Protein AF-A0A9X1ZTP7-F1 (afdb_monomer_lite)

pLDDT: mean 83.89, std 11.5, range [43.41, 94.81]

Sequence (166 aa):
MIQLLWSILNITILLFFLYLFVGFLFQGKKIFEGKFKSLSIAILVLGVFHIVSANDTEKLDHSININNDYNPENNTLIKTIILEDNLTMKFNLSILYSNSNGTLIPIKATSYLSGLLCGYDWKIKSVNTSNKDGKQKKKFTAIGTLEWKLFGIKIYSQRKSFKGRI

Organism: NCBI:txid2911062

Structure (mmCIF, N/CA/C/O backbone):
data_AF-A0A9X1ZTP7-F1
#
_entry.id   AF-A0A9X1ZTP7-F1
#
loop_
_atom_site.group_PDB
_atom_site.id
_atom_site.type_symbol
_atom_site.label_atom_id
_atom_site.label_alt_id
_atom_site.label_comp_id
_atom_site.label_asym_id
_atom_site.label_entity_id
_atom_site.label_seq_id
_atom_site.pdbx_PDB_ins_code
_atom_site.Cartn_x
_atom_site.Cartn_y
_atom_site.Cartn_z
_atom_site.occupancy
_atom_site.B_iso_or_equiv
_atom_site.auth_seq_id
_atom_site.auth_comp_id
_atom_site.auth_asym_id
_atom_site.auth_atom_id
_atom_site.pdbx_PDB_model_num
ATOM 1 N N . MET A 1 1 ? -6.938 14.064 -7.204 1.00 79.75 1 MET A N 1
ATOM 2 C CA . MET A 1 1 ? -7.615 14.751 -6.072 1.00 79.75 1 MET A CA 1
ATOM 3 C C . MET A 1 1 ? -8.389 13.780 -5.194 1.00 79.75 1 MET A C 1
ATOM 5 O O . MET A 1 1 ? -8.212 13.834 -3.985 1.00 79.75 1 MET A O 1
ATOM 9 N N . ILE A 1 2 ? -9.166 12.850 -5.769 1.00 88.69 2 ILE A N 1
ATOM 10 C CA . ILE A 1 2 ? -9.814 11.768 -5.005 1.00 88.69 2 ILE A CA 1
ATOM 11 C C . ILE A 1 2 ? -8.821 10.985 -4.134 1.00 88.69 2 ILE A C 1
ATOM 13 O O . ILE A 1 2 ? -9.157 10.581 -3.025 1.00 88.69 2 ILE A O 1
ATOM 17 N N . GLN A 1 3 ? -7.571 10.849 -4.596 1.00 88.00 3 GLN A N 1
ATOM 18 C CA . GLN A 1 3 ? -6.576 10.098 -3.853 1.00 88.00 3 GLN A CA 1
ATOM 19 C C . GLN A 1 3 ? -6.219 10.740 -2.507 1.00 88.00 3 GLN A C 1
ATOM 21 O O . GLN A 1 3 ? -6.056 10.042 -1.509 1.00 88.00 3 GLN A O 1
ATOM 26 N N . LEU A 1 4 ? -6.136 12.075 -2.493 1.00 90.19 4 LEU A N 1
ATOM 27 C CA . LEU A 1 4 ? -5.849 12.867 -1.301 1.00 90.19 4 LEU A CA 1
ATOM 28 C C . LEU A 1 4 ? -6.981 12.736 -0.279 1.00 90.19 4 LEU A C 1
ATOM 30 O O . LEU A 1 4 ? -6.718 12.474 0.889 1.00 90.19 4 LEU A O 1
ATOM 34 N N . LEU A 1 5 ? -8.233 12.868 -0.732 1.00 92.06 5 LEU A N 1
ATOM 35 C CA . LEU A 1 5 ? -9.417 12.736 0.123 1.00 92.06 5 LEU A CA 1
ATOM 36 C C . LEU A 1 5 ? -9.465 11.368 0.809 1.00 92.06 5 LEU A C 1
ATOM 38 O O . LEU A 1 5 ? -9.724 11.281 2.006 1.00 92.06 5 LEU A O 1
ATOM 42 N N . TRP A 1 6 ? -9.154 10.304 0.071 1.00 92.75 6 TRP A N 1
ATOM 43 C CA . TRP A 1 6 ? -9.115 8.951 0.618 1.00 92.75 6 TRP A CA 1
ATOM 44 C C . TRP A 1 6 ? -7.992 8.747 1.643 1.00 92.75 6 TRP A C 1
ATOM 46 O O . TRP A 1 6 ? -8.195 8.080 2.658 1.00 92.75 6 TRP A O 1
ATOM 56 N N . SER A 1 7 ? -6.818 9.347 1.424 1.00 92.00 7 SER A N 1
ATOM 57 C CA . SER A 1 7 ? -5.740 9.326 2.419 1.00 92.00 7 SER A CA 1
ATOM 58 C C . SER A 1 7 ? -6.104 10.110 3.676 1.00 92.00 7 SER A C 1
ATOM 60 O O . SER A 1 7 ? -5.862 9.618 4.773 1.00 92.00 7 SER A O 1
ATOM 62 N N . ILE A 1 8 ? -6.733 11.282 3.538 1.00 93.06 8 ILE A N 1
ATOM 63 C CA . ILE A 1 8 ? -7.229 12.063 4.681 1.00 93.06 8 ILE A CA 1
ATOM 64 C C . ILE A 1 8 ? -8.239 11.236 5.479 1.00 93.06 8 ILE A C 1
ATOM 66 O O . ILE A 1 8 ? -8.095 11.122 6.691 1.00 93.06 8 ILE A O 1
ATOM 70 N N . LEU A 1 9 ? -9.194 10.586 4.806 1.00 94.06 9 LEU A N 1
ATOM 71 C CA . LEU A 1 9 ? -10.170 9.709 5.454 1.00 94.06 9 LEU A CA 1
ATOM 72 C C . LEU A 1 9 ? -9.491 8.586 6.256 1.00 94.06 9 LEU A C 1
ATOM 74 O O . LEU A 1 9 ? -9.846 8.356 7.411 1.00 94.06 9 LEU A O 1
ATOM 78 N N . ASN A 1 10 ? -8.490 7.917 5.676 1.00 93.50 10 ASN A N 1
ATOM 79 C CA . ASN A 1 10 ? -7.732 6.878 6.377 1.00 93.50 10 ASN A CA 1
ATOM 80 C C . ASN A 1 10 ? -6.997 7.426 7.610 1.00 93.50 10 ASN A C 1
ATOM 82 O O . ASN A 1 10 ? -7.030 6.797 8.667 1.00 93.50 10 ASN A O 1
ATOM 86 N N . ILE A 1 11 ? -6.372 8.601 7.496 1.00 93.56 11 ILE A N 1
ATOM 87 C CA . ILE A 1 11 ? -5.676 9.255 8.612 1.00 93.56 11 ILE A CA 1
ATOM 88 C C . ILE A 1 11 ? -6.666 9.629 9.718 1.00 93.56 11 ILE A C 1
ATOM 90 O O . ILE A 1 11 ? -6.394 9.368 10.886 1.00 93.56 11 ILE A O 1
ATOM 94 N N . THR A 1 12 ? -7.828 10.191 9.379 1.00 94.69 12 THR A N 1
ATOM 95 C CA . THR A 1 12 ? -8.861 10.543 10.362 1.00 94.69 12 THR A CA 1
ATOM 96 C C . THR A 1 12 ? -9.344 9.315 11.129 1.00 94.69 12 THR A C 1
ATOM 98 O O . THR A 1 12 ? -9.437 9.366 12.354 1.00 94.69 12 THR A O 1
ATOM 101 N N . ILE A 1 13 ? -9.595 8.198 10.438 1.00 92.69 13 ILE A N 1
ATOM 102 C CA . ILE A 1 13 ? -9.998 6.941 11.085 1.00 92.69 13 ILE A CA 1
ATOM 103 C C . ILE A 1 13 ? -8.878 6.413 11.986 1.00 92.69 13 ILE A C 1
ATOM 105 O O . ILE A 1 13 ? -9.156 5.996 13.108 1.00 92.69 13 ILE A O 1
ATOM 109 N N . LEU A 1 14 ? -7.619 6.480 11.543 1.00 92.81 14 LEU A N 1
ATOM 110 C CA . LEU A 1 14 ? -6.467 6.066 12.346 1.00 92.81 14 LEU A CA 1
ATOM 111 C C . LEU A 1 14 ? -6.318 6.908 13.618 1.00 92.81 14 LEU A C 1
ATOM 113 O O . LEU A 1 14 ? -6.150 6.351 14.700 1.00 92.81 14 LEU A O 1
ATOM 117 N N . LEU A 1 15 ? -6.417 8.233 13.513 1.00 94.75 15 LEU A N 1
ATOM 118 C CA . LEU A 1 15 ? -6.358 9.130 14.670 1.00 94.75 15 LEU A CA 1
ATOM 119 C C . LEU A 1 15 ? -7.524 8.883 15.632 1.00 94.75 15 LEU A C 1
ATOM 121 O O . LEU A 1 15 ? -7.324 8.854 16.845 1.00 94.75 15 LEU A O 1
ATOM 125 N N . PHE A 1 16 ? -8.727 8.653 15.101 1.00 93.94 16 PHE A N 1
ATOM 126 C CA . PHE A 1 16 ? -9.889 8.317 15.916 1.00 93.94 16 PHE A CA 1
ATOM 127 C C . PHE A 1 16 ? -9.719 6.968 16.625 1.00 93.94 16 PHE A C 1
ATOM 129 O O . PHE A 1 16 ? -10.004 6.861 17.816 1.00 93.94 16 PHE A O 1
ATOM 136 N N . PHE A 1 17 ? -9.185 5.957 15.936 1.00 94.00 17 PHE A N 1
ATOM 137 C CA . PHE A 1 17 ? -8.829 4.679 16.547 1.00 94.00 17 PHE A CA 1
ATOM 138 C C . PHE A 1 17 ? -7.807 4.855 17.676 1.00 94.00 17 PHE A C 1
ATOM 140 O O . PHE A 1 17 ? -8.022 4.324 18.762 1.00 94.00 17 PHE A O 1
ATOM 147 N N . LEU A 1 18 ? -6.736 5.628 17.463 1.00 94.38 18 LEU A N 1
ATOM 148 C CA . LEU A 1 18 ? -5.726 5.891 18.494 1.00 94.38 18 LEU A CA 1
ATOM 149 C C . LEU A 1 18 ? -6.325 6.609 19.707 1.00 94.38 18 LEU A C 1
ATOM 151 O O . LEU A 1 18 ? -6.050 6.223 20.842 1.00 94.38 18 LEU A O 1
ATOM 155 N N . TYR A 1 19 ? -7.187 7.603 19.479 1.00 94.31 19 TYR A N 1
ATOM 156 C CA . TYR A 1 19 ? -7.926 8.282 20.542 1.00 94.31 19 TYR A CA 1
ATOM 157 C C . TYR A 1 19 ? -8.776 7.302 21.360 1.00 94.31 19 TYR A C 1
ATOM 159 O O . TYR A 1 19 ? -8.712 7.311 22.589 1.00 94.31 19 TYR A O 1
ATOM 167 N N . LEU A 1 20 ? -9.533 6.424 20.694 1.00 93.94 20 LEU A N 1
ATOM 168 C CA . LEU A 1 20 ? -10.349 5.413 21.368 1.00 93.94 20 LEU A CA 1
ATOM 169 C C . LEU A 1 20 ? -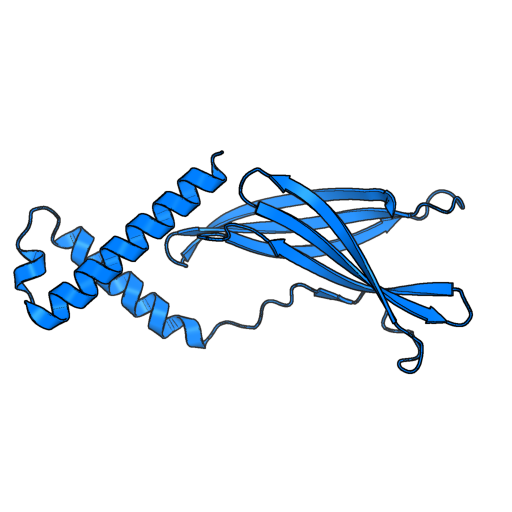9.499 4.388 22.114 1.00 93.94 20 LEU A C 1
ATOM 171 O O . LEU A 1 20 ? -9.851 4.011 23.226 1.00 93.94 20 LEU A O 1
ATOM 175 N N . PHE A 1 21 ? -8.392 3.947 21.522 1.00 94.06 21 PHE A N 1
ATOM 176 C CA . PHE A 1 21 ? -7.494 2.971 22.125 1.00 94.06 21 PHE A CA 1
ATOM 177 C C . PHE A 1 21 ? -6.861 3.525 23.404 1.00 94.06 21 PHE A C 1
ATOM 179 O O . PHE A 1 21 ? -6.970 2.915 24.465 1.00 94.06 21 PHE A O 1
ATOM 186 N N . VAL A 1 22 ? -6.287 4.729 23.338 1.00 94.19 22 VAL A N 1
ATOM 187 C CA . VAL A 1 22 ? -5.710 5.415 24.502 1.00 94.19 22 VAL A CA 1
ATOM 188 C C . VAL A 1 22 ? -6.790 5.732 25.541 1.00 94.19 22 VAL A C 1
ATOM 190 O O . VAL A 1 22 ? -6.617 5.446 26.725 1.00 94.19 22 VAL A O 1
ATOM 193 N N . GLY A 1 23 ? -7.933 6.271 25.113 1.00 93.25 23 GLY A N 1
ATOM 194 C CA . GLY A 1 23 ? -9.054 6.584 25.999 1.00 93.25 23 GLY A CA 1
ATOM 195 C C . GLY A 1 23 ? -9.603 5.351 26.717 1.00 93.25 23 GLY A C 1
ATOM 196 O O . GLY A 1 23 ? -9.902 5.420 27.907 1.00 93.25 23 GLY A O 1
ATOM 197 N N . PHE A 1 24 ? -9.663 4.206 26.037 1.00 92.81 24 PHE A N 1
ATOM 198 C CA . PHE A 1 24 ? -10.058 2.937 26.640 1.00 92.81 24 PHE A CA 1
ATOM 199 C C . PHE A 1 24 ? -9.070 2.472 27.718 1.00 92.81 24 PHE A C 1
ATOM 201 O O . PHE A 1 24 ? -9.508 1.989 28.759 1.00 92.81 24 PHE A O 1
ATOM 208 N N . LEU A 1 25 ? -7.761 2.669 27.523 1.00 92.00 25 LEU A N 1
ATOM 209 C CA . LEU A 1 25 ? -6.747 2.306 28.521 1.00 92.00 25 LEU A CA 1
ATOM 210 C C . LEU A 1 25 ? -6.827 3.165 29.795 1.00 92.00 25 LEU A C 1
ATOM 212 O O . LEU A 1 25 ? -6.672 2.633 30.890 1.00 92.00 25 LEU A O 1
ATOM 216 N N . PHE A 1 26 ? -7.094 4.471 29.675 1.00 94.00 26 PHE A N 1
ATOM 217 C CA . PHE A 1 26 ? -7.118 5.383 30.832 1.00 94.00 26 PHE A CA 1
ATOM 218 C C . PHE A 1 26 ? -8.492 5.522 31.499 1.00 94.00 26 PHE A C 1
ATOM 220 O O . PHE A 1 26 ? -8.583 5.639 32.718 1.00 94.00 26 PHE A O 1
ATOM 227 N N . GLN A 1 27 ? -9.568 5.548 30.713 1.00 90.81 27 GLN A N 1
ATOM 228 C CA . GLN A 1 27 ? -10.929 5.837 31.190 1.00 90.81 27 GLN A CA 1
ATOM 229 C C . GLN A 1 27 ? -11.832 4.593 31.174 1.00 90.81 27 GLN A C 1
ATOM 231 O O . GLN A 1 27 ? -12.977 4.641 31.640 1.00 90.81 27 GLN A O 1
ATOM 236 N N . GLY A 1 28 ? -11.342 3.468 30.645 1.00 89.69 28 GLY A N 1
ATOM 237 C CA . GLY A 1 28 ? -12.100 2.230 30.535 1.00 89.69 28 GLY A CA 1
ATOM 238 C C . GLY A 1 28 ? -13.320 2.389 29.632 1.00 89.69 28 GLY A C 1
ATOM 239 O O . GLY A 1 28 ? -13.270 2.995 28.565 1.00 89.69 28 GLY A O 1
ATOM 240 N N . LYS A 1 29 ? -14.462 1.853 30.076 1.00 86.88 29 LYS A N 1
ATOM 241 C CA . LYS A 1 29 ? -15.714 1.877 29.301 1.00 86.88 29 LYS A CA 1
ATOM 242 C C . LYS A 1 29 ? -16.343 3.272 29.172 1.00 86.88 29 LYS A C 1
ATOM 244 O O . LYS A 1 29 ? -17.169 3.454 28.279 1.00 86.88 29 LYS A O 1
ATOM 249 N N . LYS A 1 30 ? -15.942 4.244 30.004 1.00 88.12 30 LYS A N 1
ATOM 250 C CA . LYS A 1 30 ? -16.526 5.598 30.026 1.00 88.12 30 LYS A CA 1
ATOM 251 C C . LYS A 1 30 ? -16.340 6.349 28.705 1.00 88.12 30 LYS A C 1
ATOM 253 O O . LYS A 1 30 ? -17.218 7.100 28.298 1.00 88.12 30 LYS A O 1
ATOM 258 N N . ILE A 1 31 ? -15.258 6.067 27.971 1.00 89.81 31 ILE A N 1
ATOM 259 C CA . ILE A 1 31 ? -14.987 6.662 26.649 1.00 89.81 31 ILE A CA 1
ATOM 260 C C . ILE A 1 31 ? -16.092 6.366 25.615 1.00 89.81 31 ILE A C 1
ATOM 262 O O . ILE A 1 31 ? -16.230 7.070 24.616 1.00 89.81 31 ILE A O 1
ATOM 266 N N . PHE A 1 32 ? -16.906 5.332 25.854 1.00 88.56 32 PHE A N 1
ATOM 267 C CA . PHE A 1 32 ? -17.977 4.898 24.961 1.00 88.56 32 PHE A CA 1
ATOM 268 C C . PHE A 1 32 ? -19.372 5.385 25.368 1.00 88.56 32 PHE A C 1
ATOM 270 O O . PHE A 1 32 ? -20.349 4.982 24.740 1.00 88.56 32 PHE A O 1
ATOM 277 N N . GLU A 1 33 ? -19.507 6.234 26.388 1.00 84.44 33 GLU A N 1
ATOM 278 C CA . GLU A 1 33 ? -20.812 6.696 26.900 1.00 84.44 33 GLU A CA 1
ATOM 279 C C . GLU A 1 33 ? -21.501 7.755 26.005 1.00 84.44 33 GLU A C 1
ATOM 281 O O . GLU A 1 33 ? -22.497 8.360 26.390 1.00 84.44 33 GLU A O 1
ATOM 286 N N . GLY A 1 34 ? -21.021 7.957 24.771 1.00 81.50 34 GLY A N 1
ATOM 287 C CA . GLY A 1 34 ? -21.579 8.903 23.800 1.00 81.50 34 GLY A CA 1
ATOM 288 C C . GLY A 1 34 ? -22.563 8.305 22.782 1.00 81.50 34 GLY A C 1
ATOM 289 O O . GLY A 1 34 ? -22.699 7.091 22.627 1.00 81.50 34 GLY A O 1
ATOM 290 N N . LYS A 1 35 ? -23.196 9.189 21.991 1.00 82.38 35 LYS A N 1
ATOM 291 C CA . LYS A 1 35 ? -24.177 8.842 20.936 1.00 82.38 35 LYS A CA 1
ATOM 292 C C . LYS A 1 35 ? -23.659 7.835 19.895 1.00 82.38 35 LYS A C 1
ATOM 294 O O . LYS A 1 35 ? -24.449 7.106 19.309 1.00 82.38 35 LYS A O 1
ATOM 299 N N . PHE A 1 36 ? -22.344 7.766 19.684 1.00 85.50 36 PHE A N 1
ATOM 300 C CA . PHE A 1 36 ? -21.704 6.896 18.689 1.00 85.50 36 PHE A CA 1
ATOM 301 C C . PHE A 1 36 ? -21.080 5.621 19.278 1.00 85.50 36 PHE A C 1
ATOM 303 O O . PHE A 1 36 ? -20.220 5.014 18.643 1.00 85.50 36 PHE A O 1
ATOM 310 N N . LYS A 1 37 ? -21.530 5.180 20.463 1.00 89.75 37 LYS A N 1
ATOM 311 C CA . LYS A 1 37 ? -21.018 3.995 21.177 1.00 89.75 37 LYS A CA 1
ATOM 312 C C . LYS A 1 37 ? -20.732 2.793 20.272 1.00 89.75 37 LYS A C 1
ATOM 314 O O . LYS A 1 37 ? -19.627 2.259 20.295 1.00 89.75 37 LYS A O 1
ATOM 319 N N . SER A 1 38 ? -21.711 2.379 19.465 1.00 89.00 38 SER A N 1
ATOM 320 C CA . SER A 1 38 ? -21.580 1.193 18.608 1.00 89.00 38 SER A CA 1
ATOM 321 C C . SER A 1 38 ? -20.496 1.354 17.542 1.00 89.00 38 SER A C 1
ATOM 323 O O . SER A 1 38 ? -19.729 0.425 17.305 1.00 89.00 38 SER A O 1
ATOM 325 N N . LEU A 1 39 ? -20.415 2.531 16.913 1.00 89.56 39 LEU A N 1
ATOM 326 C CA . LEU A 1 39 ? -19.421 2.817 15.879 1.00 89.56 39 LEU A CA 1
ATOM 327 C C . LEU A 1 39 ? -18.010 2.851 16.477 1.00 89.56 39 LEU A C 1
ATOM 329 O O . LEU A 1 39 ? -17.090 2.265 15.915 1.00 89.56 39 LEU A O 1
ATOM 333 N N . SER A 1 40 ? -17.855 3.478 17.645 1.00 91.50 40 SER A N 1
ATOM 334 C CA . SER A 1 40 ? -16.579 3.534 18.360 1.00 91.50 40 SER A CA 1
ATOM 335 C C . SER A 1 40 ? -16.078 2.142 18.747 1.00 91.50 40 SER A C 1
ATOM 337 O O . SER A 1 40 ? -14.907 1.830 18.544 1.00 91.50 40 SER A O 1
ATOM 339 N N . ILE A 1 41 ? -16.963 1.277 19.255 1.00 91.94 41 ILE A N 1
ATOM 340 C CA . ILE A 1 41 ? -16.608 -0.112 19.581 1.00 91.94 41 ILE A CA 1
ATOM 341 C C . ILE A 1 41 ? -16.201 -0.870 18.312 1.00 91.94 41 ILE A C 1
ATOM 343 O O . ILE A 1 41 ? -15.172 -1.540 18.317 1.00 91.94 41 ILE A O 1
ATOM 347 N N . ALA A 1 42 ? -16.957 -0.735 17.217 1.00 91.44 42 ALA A N 1
ATOM 348 C CA . ALA A 1 42 ? -16.631 -1.393 15.953 1.00 91.44 42 ALA A CA 1
ATOM 349 C C . ALA A 1 42 ? -15.253 -0.970 15.418 1.00 91.44 42 ALA A C 1
ATOM 351 O O . ALA A 1 42 ? -14.456 -1.827 15.047 1.00 91.44 42 ALA A O 1
ATOM 352 N N . ILE A 1 43 ? -14.940 0.330 15.435 1.00 91.88 43 ILE A N 1
ATOM 353 C CA . ILE A 1 43 ? -13.638 0.850 14.989 1.00 91.88 43 ILE A CA 1
ATOM 354 C C . ILE A 1 43 ? -12.502 0.327 15.873 1.00 91.88 43 ILE A C 1
ATOM 356 O O . ILE A 1 43 ? -11.468 -0.082 15.346 1.00 91.88 43 ILE A O 1
ATOM 360 N N . LEU A 1 44 ? -12.693 0.289 17.197 1.00 93.44 44 LEU A N 1
ATOM 361 C CA . LEU A 1 44 ? -11.689 -0.257 18.110 1.00 93.44 44 LEU A CA 1
ATOM 362 C C . LEU A 1 44 ? -11.434 -1.746 17.829 1.00 93.44 44 LEU A C 1
ATOM 364 O O . LEU A 1 44 ? -10.284 -2.151 17.683 1.00 93.44 44 LEU A O 1
ATOM 368 N N . VAL A 1 45 ? -12.495 -2.549 17.711 1.00 92.12 45 VAL A N 1
ATOM 369 C CA . VAL A 1 45 ? -12.387 -3.993 17.443 1.00 92.12 45 VAL A CA 1
ATOM 370 C C . VAL A 1 45 ? -11.714 -4.252 16.098 1.00 92.12 45 VAL A C 1
ATOM 372 O O . VAL A 1 45 ? -10.776 -5.044 16.037 1.00 92.12 45 VAL A O 1
ATOM 375 N N . LEU A 1 46 ? -12.136 -3.560 15.035 1.00 90.88 46 LEU A N 1
ATOM 376 C CA . LEU A 1 46 ? -11.528 -3.688 13.709 1.00 90.88 46 LEU A CA 1
ATOM 377 C C . LEU A 1 46 ? -10.052 -3.285 13.716 1.00 90.88 46 LEU A C 1
ATOM 379 O O . LEU A 1 46 ? -9.242 -3.950 13.076 1.00 90.88 46 LEU A O 1
ATOM 383 N N . GLY A 1 47 ? -9.685 -2.237 14.457 1.00 89.75 47 GLY A N 1
ATOM 384 C CA . GLY A 1 47 ? -8.294 -1.801 14.551 1.00 89.75 47 GLY A CA 1
ATOM 385 C C . GLY A 1 47 ? -7.407 -2.783 15.300 1.00 89.75 47 GLY A C 1
ATOM 386 O O . GLY A 1 47 ? -6.329 -3.116 14.813 1.00 89.75 47 GLY A O 1
ATOM 387 N N . VAL A 1 48 ? -7.875 -3.322 16.429 1.00 90.12 48 VAL A N 1
ATOM 388 C CA . VAL A 1 48 ? -7.144 -4.376 17.151 1.00 90.12 48 VAL A CA 1
ATOM 389 C C . VAL A 1 48 ? -7.021 -5.631 16.287 1.00 90.12 48 VAL A C 1
ATOM 391 O O . VAL A 1 48 ? -5.926 -6.173 16.154 1.00 90.12 48 VAL A O 1
ATOM 394 N N . PHE A 1 49 ? -8.111 -6.057 15.643 1.00 88.44 49 PHE A N 1
ATOM 395 C CA . PHE A 1 49 ? -8.098 -7.200 14.730 1.00 88.44 49 PHE A CA 1
ATOM 396 C C . PHE A 1 49 ? -7.094 -7.008 13.589 1.00 88.44 49 PHE A C 1
ATOM 398 O O . PHE A 1 49 ? -6.349 -7.932 13.262 1.00 88.44 49 PHE A O 1
ATOM 405 N N . HIS A 1 50 ? -7.032 -5.806 13.011 1.00 83.19 50 HIS A N 1
ATOM 406 C CA . HIS A 1 50 ? -6.089 -5.497 11.944 1.00 83.19 50 HIS A CA 1
ATOM 407 C C . HIS A 1 50 ? -4.628 -5.588 12.410 1.00 83.19 50 HIS A C 1
ATOM 409 O O . HIS A 1 50 ? -3.812 -6.176 11.704 1.00 83.19 50 HIS A O 1
ATOM 415 N N . ILE A 1 51 ? -4.311 -5.076 13.606 1.00 84.50 51 ILE A N 1
ATOM 416 C CA . ILE A 1 51 ? -2.963 -5.167 14.193 1.00 84.50 51 ILE A CA 1
ATOM 417 C C . ILE A 1 51 ? -2.562 -6.630 14.413 1.00 84.50 51 ILE A C 1
ATOM 419 O O . ILE A 1 51 ? -1.454 -7.018 14.056 1.00 84.50 51 ILE A O 1
ATOM 423 N N . VAL A 1 52 ? -3.466 -7.450 14.957 1.00 85.12 52 VAL A N 1
ATOM 424 C CA . VAL A 1 52 ? -3.200 -8.878 15.203 1.00 85.12 52 VAL A CA 1
ATOM 425 C C . VAL A 1 52 ? -3.026 -9.648 13.889 1.00 85.12 52 VAL A C 1
ATOM 427 O O . VAL A 1 52 ? -2.118 -10.465 13.771 1.00 85.12 52 VAL A O 1
ATOM 430 N N . SER A 1 53 ? -3.844 -9.347 12.877 1.00 80.50 53 SER A N 1
ATOM 431 C CA . SER A 1 53 ? -3.816 -10.033 11.574 1.00 80.50 53 SER A CA 1
ATOM 432 C C . SER A 1 53 ? -2.628 -9.636 10.686 1.00 80.50 53 SER A C 1
ATOM 434 O O . SER A 1 53 ? -2.385 -10.272 9.663 1.00 80.50 53 SER A O 1
ATOM 436 N N . ALA A 1 54 ? -1.888 -8.575 11.027 1.00 72.81 54 ALA A N 1
ATOM 437 C CA . ALA A 1 54 ? -0.764 -8.100 10.219 1.00 72.81 54 ALA A CA 1
ATOM 438 C C . ALA A 1 54 ? 0.405 -9.105 10.149 1.00 72.81 54 ALA A C 1
ATOM 440 O O . ALA A 1 54 ? 1.172 -9.073 9.183 1.00 72.81 54 ALA A O 1
ATOM 441 N N . ASN A 1 55 ? 0.513 -10.017 11.121 1.00 60.78 55 ASN A N 1
ATOM 442 C CA . ASN A 1 55 ? 1.583 -11.016 11.188 1.00 60.78 55 ASN A CA 1
ATOM 443 C C . ASN A 1 55 ? 1.548 -12.067 10.064 1.00 60.78 55 ASN A C 1
ATOM 445 O O . ASN A 1 55 ? 2.590 -12.647 9.772 1.00 60.78 55 ASN A O 1
ATOM 449 N N . ASP A 1 56 ? 0.407 -12.268 9.399 1.00 59.53 56 ASP A N 1
ATOM 450 C CA . ASP A 1 56 ? 0.233 -13.333 8.395 1.00 59.53 56 ASP A CA 1
ATOM 451 C C . ASP A 1 56 ? 0.382 -12.842 6.945 1.00 59.53 56 ASP A C 1
ATOM 453 O O . ASP A 1 56 ? 0.053 -13.549 5.991 1.00 59.53 56 ASP A O 1
ATOM 457 N N . THR A 1 57 ? 0.851 -11.609 6.734 1.00 57.72 57 THR A N 1
ATOM 458 C CA . THR A 1 57 ? 0.935 -11.058 5.376 1.00 57.72 57 THR A CA 1
ATOM 459 C C . THR A 1 57 ? 2.141 -11.597 4.606 1.00 57.72 57 THR A C 1
ATOM 461 O O . THR A 1 57 ? 3.292 -11.252 4.875 1.00 57.72 57 THR A O 1
ATOM 464 N N . GLU A 1 58 ? 1.865 -12.424 3.590 1.00 55.56 58 GLU A N 1
ATOM 465 C CA . GLU A 1 58 ? 2.830 -12.776 2.546 1.00 55.56 58 GLU A CA 1
ATOM 466 C C . GLU A 1 58 ? 3.478 -11.500 1.990 1.00 55.56 58 GLU A C 1
ATOM 468 O O . GLU A 1 58 ? 2.789 -10.533 1.640 1.00 55.56 58 GLU A O 1
ATOM 473 N N . LYS A 1 59 ? 4.814 -11.487 1.897 1.00 55.78 59 LYS A N 1
ATOM 474 C CA . LYS A 1 59 ? 5.545 -10.400 1.238 1.00 55.78 59 LYS A CA 1
ATOM 475 C C . LYS A 1 59 ? 5.045 -10.308 -0.198 1.00 55.78 59 LYS A C 1
ATOM 477 O O . LYS A 1 59 ? 5.366 -11.161 -1.019 1.00 55.78 59 LYS A O 1
ATOM 482 N N . LEU A 1 60 ? 4.266 -9.270 -0.494 1.00 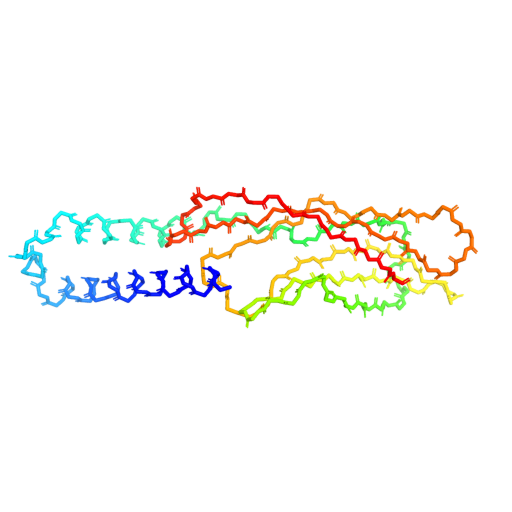56.31 60 LEU A N 1
ATOM 483 C CA . LEU A 1 60 ? 3.836 -8.978 -1.853 1.00 56.31 60 LEU A CA 1
ATOM 484 C C . LEU A 1 60 ? 5.084 -8.778 -2.710 1.00 56.31 60 LEU A C 1
ATOM 486 O O . LEU A 1 60 ? 5.822 -7.804 -2.536 1.00 56.31 60 LEU A O 1
ATOM 490 N N . ASP A 1 61 ? 5.341 -9.729 -3.605 1.00 59.47 61 ASP A N 1
ATOM 491 C CA . ASP A 1 61 ? 6.433 -9.606 -4.551 1.00 59.47 61 ASP A CA 1
ATOM 492 C C . ASP A 1 61 ? 6.045 -8.543 -5.584 1.00 59.47 61 ASP A C 1
ATOM 494 O O . ASP A 1 61 ? 5.282 -8.770 -6.522 1.00 59.47 61 ASP A O 1
ATOM 498 N N . HIS A 1 62 ? 6.542 -7.326 -5.374 1.00 72.31 62 HIS A N 1
ATOM 499 C CA . HIS A 1 62 ? 6.360 -6.194 -6.285 1.00 72.31 62 HIS A CA 1
ATOM 500 C C . HIS A 1 62 ? 7.208 -6.317 -7.553 1.00 72.31 62 HIS A C 1
ATOM 502 O O . HIS A 1 62 ? 7.352 -5.345 -8.309 1.00 72.31 62 HIS A O 1
ATOM 508 N N . SER A 1 63 ? 7.820 -7.481 -7.762 1.00 77.75 63 SER A N 1
ATOM 509 C CA . SER A 1 63 ? 8.771 -7.709 -8.819 1.00 77.75 63 SER A CA 1
ATOM 510 C C . SER A 1 63 ? 8.411 -8.899 -9.692 1.00 77.75 63 SER A C 1
ATOM 512 O O . SER A 1 63 ? 7.782 -9.863 -9.274 1.00 77.75 63 SER A O 1
ATOM 514 N N . ILE A 1 64 ? 8.792 -8.785 -10.957 1.00 78.81 64 ILE A N 1
ATOM 515 C CA . ILE A 1 64 ? 8.590 -9.800 -11.978 1.00 78.81 64 ILE A CA 1
ATOM 516 C C . ILE A 1 64 ? 9.952 -10.065 -12.602 1.00 78.81 64 ILE A C 1
ATOM 518 O O . ILE A 1 64 ? 10.608 -9.140 -13.097 1.00 78.81 64 ILE A O 1
ATOM 522 N N . ASN A 1 65 ? 10.371 -11.326 -12.581 1.00 78.69 65 ASN A N 1
ATOM 523 C CA . ASN A 1 65 ? 11.562 -11.758 -13.298 1.00 78.69 65 ASN A CA 1
ATOM 524 C C . ASN A 1 65 ? 11.244 -11.773 -14.796 1.00 78.69 65 ASN A C 1
ATOM 526 O O . ASN A 1 65 ? 10.278 -12.398 -15.231 1.00 78.69 65 ASN A O 1
ATOM 530 N N . ILE A 1 66 ? 12.026 -11.022 -15.568 1.00 74.12 66 ILE A N 1
ATOM 531 C CA . ILE A 1 66 ? 11.880 -10.917 -17.024 1.00 74.12 66 ILE A CA 1
ATOM 532 C C . ILE A 1 66 ? 12.733 -11.984 -17.701 1.00 74.12 66 ILE A C 1
ATOM 534 O O . ILE A 1 66 ? 12.280 -12.617 -18.650 1.00 74.12 66 ILE A O 1
ATOM 538 N N . ASN A 1 67 ? 13.963 -12.166 -17.220 1.00 70.56 67 ASN A N 1
ATOM 539 C CA . ASN A 1 67 ? 14.885 -13.159 -17.741 1.00 70.56 67 ASN A CA 1
ATOM 540 C C . ASN A 1 67 ? 15.733 -13.740 -16.605 1.00 70.56 67 ASN A C 1
ATOM 542 O O . ASN A 1 67 ? 16.321 -12.989 -15.827 1.00 70.56 67 ASN A O 1
ATOM 546 N N . ASN A 1 68 ? 15.806 -15.068 -16.553 1.00 72.31 68 ASN A N 1
ATOM 547 C CA . ASN A 1 68 ? 16.650 -15.802 -15.612 1.00 72.31 68 ASN A CA 1
ATOM 548 C C . ASN A 1 68 ? 17.982 -16.234 -16.243 1.00 72.31 68 ASN A C 1
ATOM 550 O O . ASN A 1 68 ? 18.878 -16.658 -15.525 1.00 72.31 68 ASN A O 1
ATOM 554 N N . ASP A 1 69 ? 18.112 -16.117 -17.565 1.00 72.00 69 ASP A N 1
ATOM 555 C CA . ASP A 1 69 ? 19.310 -16.475 -18.315 1.00 72.00 69 ASP A CA 1
ATOM 556 C C . ASP A 1 69 ? 20.246 -15.260 -18.402 1.00 72.00 69 ASP A C 1
ATOM 558 O O . ASP A 1 69 ? 20.202 -14.461 -19.345 1.00 72.00 69 ASP A O 1
ATOM 562 N N . TYR A 1 70 ? 21.014 -15.046 -17.331 1.00 72.12 70 TYR A N 1
ATOM 563 C CA . TYR A 1 70 ? 22.072 -14.040 -17.253 1.00 72.12 70 TYR A CA 1
ATOM 564 C C . TYR A 1 70 ? 23.214 -14.524 -16.351 1.00 72.12 70 TYR A C 1
ATOM 566 O O . TYR A 1 70 ? 22.986 -15.263 -15.395 1.00 72.12 70 TYR A O 1
ATOM 574 N N . ASN A 1 71 ? 24.447 -14.076 -16.616 1.00 75.00 71 ASN A N 1
ATOM 575 C CA . ASN A 1 71 ? 25.567 -14.340 -15.710 1.00 75.00 71 ASN A CA 1
ATOM 576 C C . ASN A 1 71 ? 25.449 -13.422 -14.471 1.00 75.00 71 ASN A C 1
ATOM 578 O O . ASN A 1 71 ? 25.482 -12.197 -14.643 1.00 75.00 71 ASN A O 1
ATOM 582 N N . PRO A 1 7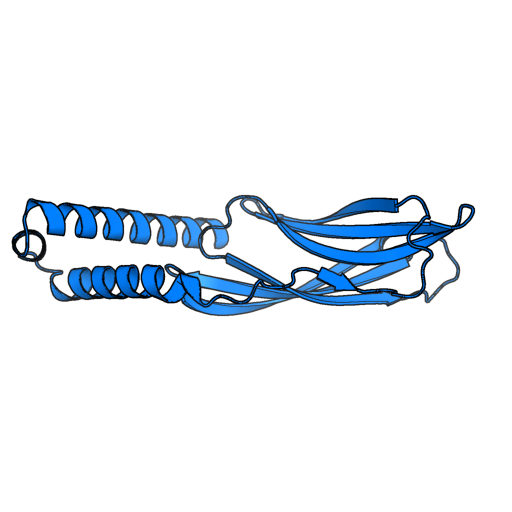2 ? 25.316 -13.964 -13.244 1.00 74.12 72 PRO A N 1
ATOM 583 C CA . PRO A 1 72 ? 25.211 -13.166 -12.023 1.00 74.12 72 PRO A CA 1
ATOM 584 C C . PRO A 1 72 ? 26.460 -12.331 -11.713 1.00 74.12 72 PRO A C 1
ATOM 586 O O . PRO A 1 72 ? 26.351 -11.356 -10.975 1.00 74.12 72 PRO A O 1
ATOM 589 N N . GLU A 1 73 ? 27.615 -12.665 -12.291 1.00 77.31 73 GLU A N 1
ATOM 590 C CA . GLU A 1 73 ? 28.865 -11.909 -12.128 1.00 77.31 73 GLU A CA 1
ATOM 591 C C . GLU A 1 73 ? 28.920 -10.637 -12.988 1.00 77.31 73 GLU A C 1
ATOM 593 O O . GLU A 1 73 ? 29.778 -9.777 -12.790 1.00 77.31 73 GLU A O 1
ATOM 598 N N . ASN A 1 74 ? 28.000 -10.487 -13.945 1.00 80.62 74 ASN A N 1
ATOM 599 C CA . ASN A 1 74 ? 27.934 -9.293 -14.775 1.00 80.62 74 ASN A CA 1
ATOM 600 C C . ASN A 1 74 ? 27.515 -8.068 -13.956 1.00 80.62 74 ASN A C 1
ATOM 602 O O . ASN A 1 74 ? 26.595 -8.121 -13.135 1.00 80.62 74 ASN A O 1
ATOM 606 N N . ASN A 1 75 ? 28.091 -6.915 -14.298 1.00 81.75 75 ASN A N 1
ATOM 607 C CA . ASN A 1 75 ? 27.663 -5.637 -13.739 1.00 81.75 75 ASN A CA 1
ATOM 608 C C . ASN A 1 75 ? 26.170 -5.402 -13.988 1.00 81.75 75 ASN A C 1
ATOM 610 O O . ASN A 1 75 ? 25.659 -5.627 -15.089 1.00 81.75 75 ASN A O 1
ATOM 614 N N . THR A 1 76 ? 25.479 -4.899 -12.969 1.00 85.31 76 THR A N 1
ATOM 615 C CA . THR A 1 76 ? 24.053 -4.590 -13.057 1.00 85.31 76 THR A CA 1
ATOM 616 C C . THR A 1 76 ? 23.806 -3.092 -13.151 1.00 85.31 76 THR A C 1
ATOM 618 O O . THR A 1 76 ? 24.569 -2.275 -12.639 1.00 85.31 76 THR A O 1
ATOM 621 N N . LEU A 1 77 ? 22.727 -2.719 -13.836 1.00 86.44 77 LEU A N 1
ATOM 622 C CA . LEU A 1 77 ? 22.297 -1.333 -13.985 1.00 86.44 77 LEU A CA 1
ATOM 623 C C . LEU A 1 77 ? 20.797 -1.229 -13.728 1.00 86.44 77 LEU A C 1
ATOM 625 O O . LEU A 1 77 ? 20.012 -1.991 -14.286 1.00 86.44 77 LEU A O 1
ATOM 629 N N . ILE A 1 78 ? 20.387 -0.267 -12.904 1.00 86.50 78 ILE A N 1
ATOM 630 C CA . ILE A 1 78 ? 18.974 0.007 -12.629 1.00 86.50 78 ILE A CA 1
ATOM 631 C C . ILE A 1 78 ? 18.558 1.255 -13.398 1.00 86.50 78 ILE A C 1
ATOM 633 O O . ILE A 1 78 ? 19.161 2.316 -13.251 1.00 86.50 78 ILE A O 1
ATOM 637 N N . LYS A 1 79 ? 17.488 1.143 -14.187 1.00 85.69 79 LYS A N 1
ATOM 638 C CA . LYS A 1 79 ? 16.822 2.289 -14.814 1.00 85.69 79 LYS A CA 1
ATOM 639 C C . LYS A 1 79 ? 15.423 2.434 -14.232 1.00 85.69 79 LYS A C 1
ATOM 641 O O . LYS A 1 79 ? 14.613 1.514 -14.343 1.00 85.69 79 LYS A O 1
ATOM 646 N N . THR A 1 80 ? 15.140 3.593 -13.644 1.00 88.44 80 THR A N 1
ATOM 647 C CA . THR A 1 80 ? 13.829 3.924 -13.068 1.00 88.44 80 THR A CA 1
ATOM 648 C C . THR A 1 80 ? 13.073 4.887 -13.974 1.00 88.44 80 THR A C 1
ATOM 650 O O . THR A 1 80 ? 13.642 5.845 -14.491 1.00 88.44 80 THR A O 1
ATOM 653 N N . ILE A 1 81 ? 11.785 4.620 -14.175 1.00 89.50 81 ILE A N 1
ATOM 654 C CA . ILE A 1 81 ? 10.879 5.406 -15.012 1.00 89.50 81 ILE A CA 1
ATOM 655 C C . ILE A 1 81 ? 9.617 5.704 -14.202 1.00 89.50 81 ILE A C 1
ATOM 657 O O . ILE A 1 81 ? 9.057 4.812 -13.563 1.00 89.50 81 ILE A O 1
ATOM 661 N N . ILE A 1 82 ? 9.154 6.952 -14.255 1.00 91.62 82 ILE A N 1
ATOM 662 C CA . ILE A 1 82 ? 7.864 7.352 -13.690 1.00 91.62 82 ILE A CA 1
ATOM 663 C C . ILE A 1 82 ? 6.782 7.024 -14.724 1.00 91.62 82 ILE A C 1
ATOM 665 O O . ILE A 1 82 ? 6.806 7.535 -15.843 1.00 91.62 82 ILE A O 1
ATOM 669 N N . LEU A 1 83 ? 5.862 6.132 -14.362 1.00 89.62 83 LEU A N 1
ATOM 670 C CA . LEU A 1 83 ? 4.752 5.694 -15.210 1.00 89.62 83 LEU A CA 1
ATOM 671 C C . LEU A 1 83 ? 3.582 6.679 -15.185 1.00 89.62 83 LEU A C 1
ATOM 673 O O . LEU A 1 83 ? 2.927 6.891 -16.201 1.00 89.62 83 LEU A O 1
ATOM 677 N N . GLU A 1 84 ? 3.308 7.250 -14.015 1.00 91.50 84 GLU A N 1
ATOM 678 C CA . GLU A 1 84 ? 2.249 8.229 -13.785 1.00 91.50 84 GLU A CA 1
ATOM 679 C C . GLU A 1 84 ? 2.648 9.085 -12.583 1.00 91.50 84 GLU A C 1
ATOM 681 O O . GLU A 1 84 ? 3.081 8.554 -11.556 1.00 91.50 84 GLU A O 1
ATOM 686 N N . ASP A 1 85 ? 2.500 10.399 -12.721 1.00 91.44 85 ASP A N 1
ATOM 687 C CA . ASP A 1 85 ? 2.761 11.373 -11.666 1.00 91.44 85 ASP A CA 1
ATOM 688 C C . ASP A 1 85 ? 1.439 12.049 -11.293 1.00 91.44 85 ASP A C 1
ATOM 690 O O . ASP A 1 85 ? 0.884 12.828 -12.070 1.00 91.44 85 ASP A O 1
ATOM 694 N N . ASN A 1 86 ? 0.896 11.694 -10.129 1.00 88.50 86 ASN A N 1
ATOM 695 C CA . ASN A 1 86 ? -0.250 12.383 -9.552 1.00 88.50 86 ASN A CA 1
ATOM 696 C C . ASN A 1 86 ? 0.219 13.285 -8.420 1.00 88.50 86 ASN A C 1
ATOM 698 O O . ASN A 1 86 ? 1.213 13.009 -7.758 1.00 88.50 86 ASN A O 1
ATOM 702 N N . LEU A 1 87 ? -0.615 14.272 -8.088 1.00 85.62 87 LEU A N 1
ATOM 703 C CA . LEU A 1 87 ? -0.375 15.221 -7.000 1.00 85.62 87 LEU A CA 1
ATOM 704 C C . LEU A 1 87 ? 0.105 14.574 -5.686 1.00 85.62 87 LEU A C 1
ATOM 706 O O . LEU A 1 87 ? 0.955 15.134 -5.006 1.00 85.62 87 LEU A O 1
ATOM 710 N N . THR A 1 88 ? -0.450 13.417 -5.311 1.00 87.38 88 THR A N 1
ATOM 711 C CA . THR A 1 88 ? -0.151 12.763 -4.027 1.00 87.38 88 THR A CA 1
ATOM 712 C C . THR A 1 88 ? 0.668 11.489 -4.143 1.00 87.38 88 THR A C 1
ATOM 714 O O . THR A 1 88 ? 1.218 11.049 -3.139 1.00 87.38 88 THR A O 1
ATOM 717 N N . MET A 1 89 ? 0.727 10.863 -5.318 1.00 90.75 89 MET A N 1
ATOM 718 C CA . MET A 1 89 ? 1.402 9.577 -5.491 1.00 90.75 89 MET A CA 1
ATOM 719 C C . MET A 1 89 ? 1.993 9.438 -6.888 1.00 90.75 89 MET A C 1
ATOM 721 O O . MET A 1 89 ? 1.394 9.871 -7.875 1.00 90.75 89 MET A O 1
ATOM 725 N N . LYS A 1 90 ? 3.119 8.739 -6.976 1.00 93.00 90 LYS A N 1
ATOM 726 C CA . LYS A 1 90 ? 3.776 8.402 -8.237 1.00 93.00 90 LYS A CA 1
ATOM 727 C C . LYS A 1 90 ? 3.827 6.898 -8.414 1.00 93.00 90 LYS A C 1
ATOM 729 O O . LYS A 1 90 ? 4.109 6.169 -7.465 1.00 93.00 90 LYS A O 1
ATOM 734 N N . PHE A 1 91 ? 3.583 6.451 -9.638 1.00 92.50 91 PHE A N 1
ATOM 735 C CA . PHE A 1 91 ? 3.800 5.070 -10.049 1.00 92.50 91 PHE A CA 1
ATOM 736 C C . PHE A 1 91 ? 5.189 4.975 -10.661 1.00 92.50 91 PHE A C 1
ATOM 738 O O . PHE A 1 91 ? 5.472 5.632 -11.661 1.00 92.50 91 PHE A O 1
ATOM 745 N N . ASN A 1 92 ? 6.048 4.150 -10.078 1.00 92.44 92 ASN A N 1
ATOM 746 C CA . ASN A 1 92 ? 7.420 3.969 -10.530 1.00 92.44 92 ASN A CA 1
ATOM 747 C C . ASN A 1 92 ? 7.601 2.561 -11.095 1.00 92.44 92 ASN A C 1
ATOM 749 O O . ASN A 1 92 ? 6.960 1.603 -10.650 1.00 92.44 92 ASN A O 1
ATOM 753 N N . LEU A 1 93 ? 8.495 2.443 -12.068 1.00 90.31 93 LEU A N 1
ATOM 754 C CA . LEU A 1 93 ? 8.967 1.181 -12.617 1.00 90.31 93 LEU A CA 1
ATOM 755 C C . LEU A 1 93 ? 10.488 1.213 -12.666 1.00 90.31 93 LEU A C 1
ATOM 757 O O . LEU A 1 93 ? 11.068 2.010 -13.400 1.00 90.31 93 LEU A O 1
ATOM 761 N N . SER A 1 94 ? 11.121 0.329 -11.912 1.00 89.25 94 SER A N 1
ATOM 762 C CA . SER A 1 94 ? 12.556 0.087 -11.962 1.00 89.25 94 SER A CA 1
ATOM 763 C C . SER A 1 94 ? 12.817 -1.200 -12.719 1.00 89.25 94 SER A C 1
ATOM 765 O O . SER A 1 94 ? 12.236 -2.238 -12.412 1.00 89.25 94 SER A O 1
ATOM 767 N N . ILE A 1 95 ? 13.695 -1.134 -13.711 1.00 87.00 95 ILE A N 1
ATOM 768 C CA . ILE A 1 95 ? 14.143 -2.299 -14.464 1.00 87.00 95 ILE A CA 1
ATOM 769 C C . ILE A 1 95 ? 15.622 -2.487 -14.170 1.00 87.00 95 ILE A C 1
ATOM 771 O O . ILE A 1 95 ? 16.428 -1.582 -14.397 1.00 87.00 95 ILE A O 1
ATOM 775 N N . LEU A 1 96 ? 15.948 -3.660 -13.650 1.00 87.25 96 LEU A N 1
ATOM 776 C CA . LEU A 1 96 ? 17.303 -4.128 -13.447 1.00 87.25 96 LEU A CA 1
ATOM 777 C C . LEU A 1 96 ? 17.782 -4.792 -14.741 1.00 87.25 96 LEU A C 1
ATOM 779 O O . LEU A 1 96 ? 17.097 -5.657 -15.293 1.00 87.25 96 LEU A O 1
ATOM 783 N N . TYR A 1 97 ? 18.954 -4.383 -15.206 1.00 84.25 97 TYR A N 1
ATOM 784 C CA . TYR A 1 97 ? 19.642 -4.924 -16.369 1.00 84.25 97 TYR A CA 1
ATOM 785 C C . TYR A 1 97 ? 20.933 -5.608 -15.937 1.00 84.25 97 TYR A C 1
ATOM 787 O O . TYR A 1 97 ? 21.636 -5.093 -15.072 1.00 84.25 97 TYR A O 1
ATOM 795 N N . SER A 1 98 ? 21.262 -6.721 -16.583 1.00 84.88 98 SER A N 1
ATOM 796 C CA . SER A 1 98 ? 22.604 -7.300 -16.596 1.00 84.88 98 SER A CA 1
ATOM 797 C C . SER A 1 98 ? 23.351 -6.764 -17.819 1.00 84.88 98 SER A C 1
ATOM 799 O O . SER A 1 98 ? 22.801 -6.745 -18.925 1.00 84.88 98 SER A O 1
ATOM 801 N N . ASN A 1 99 ? 24.576 -6.283 -17.624 1.00 83.69 99 ASN A N 1
ATOM 802 C CA . ASN A 1 99 ? 25.449 -5.827 -18.697 1.00 83.69 99 ASN A CA 1
ATOM 803 C C . ASN A 1 99 ? 26.387 -6.967 -19.099 1.00 83.69 99 ASN A C 1
ATOM 805 O O . ASN A 1 99 ? 27.395 -7.207 -18.437 1.00 83.69 99 ASN A O 1
ATOM 809 N N . SER A 1 100 ? 26.055 -7.659 -20.187 1.00 80.19 100 SER A N 1
ATOM 810 C CA . SER A 1 100 ? 26.921 -8.681 -20.772 1.00 80.19 100 SER A CA 1
ATOM 811 C C . SER A 1 100 ? 27.627 -8.093 -21.989 1.00 80.19 100 SER A C 1
ATOM 813 O O . SER A 1 100 ? 27.001 -7.859 -23.024 1.00 80.19 100 SER A O 1
ATOM 815 N N . ASN A 1 101 ? 28.925 -7.806 -21.853 1.00 74.94 101 ASN A N 1
ATOM 816 C CA . ASN A 1 101 ? 29.789 -7.327 -22.939 1.00 74.94 101 ASN A CA 1
ATOM 817 C C . ASN A 1 101 ? 29.215 -6.120 -23.713 1.00 74.94 101 ASN A C 1
ATOM 819 O O . ASN A 1 101 ? 29.239 -6.084 -24.941 1.00 74.94 101 ASN A O 1
ATOM 823 N N . GLY A 1 102 ? 28.652 -5.137 -22.999 1.00 74.50 102 GLY A N 1
ATOM 824 C CA . GLY A 1 102 ? 28.065 -3.924 -23.586 1.00 74.50 102 GLY A CA 1
ATOM 825 C C . GLY A 1 102 ? 26.599 -4.063 -24.010 1.00 74.50 102 GLY A C 1
ATOM 826 O O . GLY A 1 102 ? 25.978 -3.071 -24.394 1.00 74.50 102 GLY A O 1
ATOM 827 N N . THR A 1 103 ? 26.014 -5.260 -23.898 1.00 77.12 103 THR A N 1
ATOM 828 C CA . THR A 1 103 ? 24.593 -5.505 -24.169 1.00 77.12 103 THR A CA 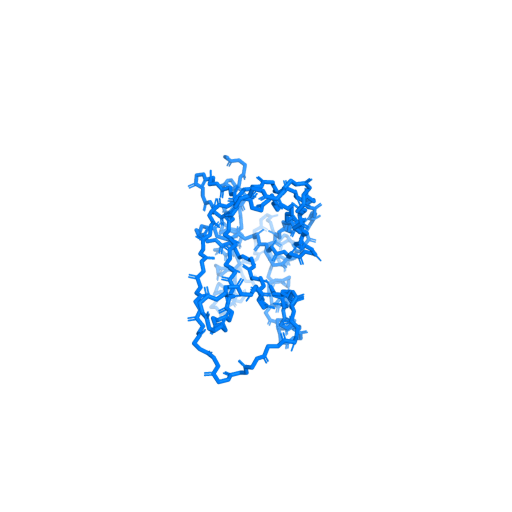1
ATOM 829 C C . THR A 1 103 ? 23.791 -5.502 -22.870 1.00 77.12 103 THR A C 1
ATOM 831 O O . THR A 1 103 ? 24.052 -6.284 -21.956 1.00 77.12 103 THR A O 1
ATOM 834 N N . LEU A 1 104 ? 22.776 -4.636 -22.796 1.00 79.00 104 LEU A N 1
ATOM 835 C CA . LEU A 1 104 ? 21.868 -4.548 -21.651 1.00 79.00 104 LEU A CA 1
ATOM 836 C C . LEU A 1 104 ? 20.712 -5.547 -21.787 1.00 79.00 104 LEU A C 1
ATOM 838 O O . LEU A 1 104 ? 19.829 -5.389 -22.638 1.00 79.00 104 LEU A O 1
ATOM 842 N N . ILE A 1 105 ? 20.686 -6.542 -20.902 1.00 79.00 105 ILE A N 1
ATOM 843 C CA . ILE A 1 105 ? 19.648 -7.576 -20.833 1.00 79.00 105 ILE A CA 1
ATOM 844 C C . ILE A 1 105 ? 18.755 -7.289 -19.617 1.00 79.00 105 ILE A C 1
ATOM 846 O O . ILE A 1 105 ? 19.262 -7.295 -18.498 1.00 79.00 105 ILE A O 1
ATOM 850 N N . PRO A 1 106 ? 17.447 -7.009 -19.781 1.00 80.50 106 PRO A N 1
ATOM 851 C CA . PRO A 1 106 ? 16.549 -6.797 -18.647 1.00 80.50 106 PRO A CA 1
ATOM 852 C C . PRO A 1 106 ? 16.329 -8.115 -17.898 1.00 80.50 106 PRO A C 1
ATOM 854 O O . PRO A 1 106 ? 15.880 -9.092 -18.493 1.00 80.50 106 PRO A O 1
ATOM 857 N N . ILE A 1 107 ? 16.610 -8.128 -16.596 1.00 83.62 107 ILE A N 1
ATOM 858 C CA . ILE A 1 107 ? 16.512 -9.326 -15.749 1.00 83.62 107 ILE A CA 1
ATOM 859 C C . ILE A 1 107 ? 15.300 -9.277 -14.822 1.00 83.62 107 ILE A C 1
ATOM 861 O O . ILE A 1 107 ? 14.600 -10.273 -14.655 1.00 83.62 107 ILE A O 1
ATOM 865 N N . LYS A 1 108 ? 14.975 -8.100 -14.279 1.00 84.94 108 LYS A N 1
ATOM 866 C CA . LYS A 1 108 ? 13.908 -7.943 -13.287 1.00 84.94 108 LYS A CA 1
ATOM 867 C C . LYS A 1 108 ? 13.223 -6.592 -13.425 1.00 84.94 108 LYS A C 1
ATOM 869 O O . LYS A 1 108 ? 13.895 -5.577 -13.591 1.00 84.94 108 LYS A O 1
ATOM 874 N N . ALA A 1 109 ? 11.899 -6.567 -13.337 1.00 86.56 109 ALA A N 1
ATOM 875 C CA . ALA A 1 109 ? 11.122 -5.337 -13.239 1.00 86.56 109 ALA A CA 1
ATOM 876 C C . ALA A 1 109 ?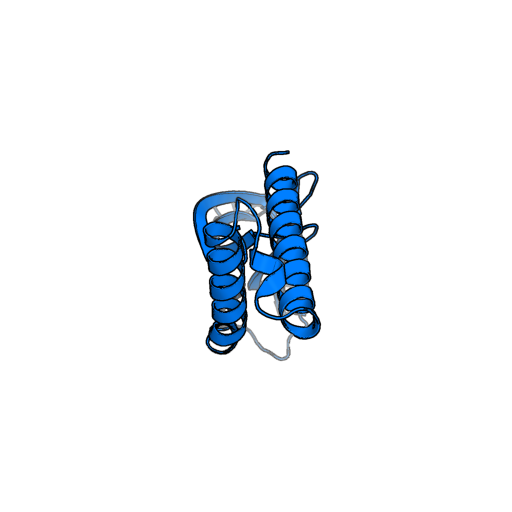 10.419 -5.266 -11.888 1.00 86.56 109 ALA A C 1
ATOM 878 O O . ALA A 1 109 ? 9.682 -6.176 -11.527 1.00 86.56 109 ALA A O 1
ATOM 879 N N . THR A 1 110 ? 10.601 -4.159 -11.181 1.00 88.94 110 THR A N 1
ATOM 880 C CA . THR A 1 110 ? 9.944 -3.866 -9.909 1.00 88.94 110 THR A CA 1
ATOM 881 C C . THR A 1 110 ? 9.109 -2.612 -10.078 1.00 88.94 110 THR A C 1
ATOM 883 O O . THR A 1 110 ? 9.614 -1.594 -10.553 1.00 88.94 110 THR A O 1
ATOM 886 N N . SER A 1 111 ? 7.840 -2.652 -9.683 1.00 89.88 111 SER A N 1
ATOM 887 C CA . SER A 1 111 ? 6.994 -1.459 -9.696 1.00 89.88 111 SER A CA 1
ATOM 888 C C . SER A 1 111 ? 6.462 -1.155 -8.313 1.00 89.88 111 SER A C 1
ATOM 890 O O . SER A 1 111 ? 5.995 -2.041 -7.608 1.00 89.88 111 SER A O 1
ATOM 892 N N . TYR A 1 112 ? 6.529 0.116 -7.941 1.00 89.75 112 TYR A N 1
ATOM 893 C CA . TYR A 1 112 ? 6.189 0.575 -6.605 1.00 89.75 112 TYR A CA 1
ATOM 894 C C . TYR A 1 112 ? 5.552 1.960 -6.650 1.00 89.75 112 TYR A C 1
ATOM 896 O O . TYR A 1 112 ? 5.765 2.747 -7.581 1.00 89.75 112 TYR A O 1
ATOM 904 N N . LEU A 1 113 ? 4.776 2.261 -5.614 1.00 91.25 113 LEU A N 1
ATOM 905 C CA . LEU A 1 113 ? 4.255 3.598 -5.379 1.00 91.25 113 LEU A CA 1
ATOM 906 C C . LEU A 1 113 ? 5.230 4.408 -4.522 1.00 91.25 113 LEU A C 1
ATOM 908 O O . LEU A 1 113 ? 5.891 3.865 -3.641 1.00 91.25 113 LEU A O 1
ATOM 912 N N . SER A 1 114 ? 5.285 5.716 -4.747 1.00 90.81 114 SER A N 1
ATOM 913 C CA . SER A 1 114 ? 5.928 6.670 -3.835 1.00 90.81 114 SER A CA 1
ATOM 914 C C . SER A 1 114 ? 5.022 7.878 -3.583 1.00 90.81 114 SER A C 1
ATOM 916 O O . SER A 1 114 ? 4.125 8.154 -4.380 1.00 90.81 114 SER A O 1
ATOM 918 N N . GLY A 1 115 ? 5.231 8.586 -2.469 1.00 89.94 115 GLY A N 1
ATOM 919 C CA . GLY A 1 115 ? 4.396 9.715 -2.035 1.00 89.94 115 GLY A CA 1
ATOM 920 C C . GLY A 1 115 ? 3.489 9.366 -0.849 1.00 89.94 115 GLY A C 1
ATOM 921 O O . GLY A 1 115 ? 3.876 8.600 0.030 1.00 89.94 115 GLY A O 1
ATOM 922 N N . LEU A 1 116 ? 2.282 9.934 -0.813 1.00 87.50 116 LEU A N 1
ATOM 923 C CA . LEU A 1 116 ? 1.274 9.678 0.218 1.00 87.50 116 LEU A CA 1
ATOM 924 C C . LEU A 1 116 ? 0.505 8.386 -0.100 1.00 87.50 116 LEU A C 1
ATOM 926 O O . LEU A 1 116 ? -0.424 8.376 -0.907 1.00 87.50 116 LEU A O 1
ATOM 930 N N . LEU A 1 117 ? 0.902 7.292 0.554 1.00 84.81 117 LEU A N 1
ATOM 931 C CA . LEU A 1 117 ? 0.389 5.936 0.298 1.00 84.81 117 LEU A CA 1
ATOM 932 C C . LEU A 1 117 ? -0.717 5.492 1.268 1.00 84.81 117 LEU A C 1
ATOM 934 O O . LEU A 1 117 ? -1.082 4.319 1.304 1.00 84.81 117 LEU A O 1
ATOM 938 N N . CYS A 1 118 ? -1.260 6.409 2.072 1.00 88.25 118 CYS A N 1
ATOM 939 C CA . CYS A 1 118 ? -2.242 6.058 3.093 1.00 88.25 118 CYS A CA 1
ATOM 940 C C . CYS A 1 118 ? -3.538 5.543 2.443 1.00 88.25 118 CYS A C 1
ATOM 942 O O . CYS A 1 118 ? -4.258 6.312 1.799 1.00 88.25 118 CYS A O 1
ATOM 944 N N . GLY A 1 119 ? -3.803 4.244 2.607 1.00 90.81 119 GLY A N 1
ATOM 945 C CA . GLY A 1 119 ? -4.957 3.561 2.022 1.00 90.81 119 GLY A CA 1
ATOM 946 C C . GLY A 1 119 ? -4.733 2.987 0.620 1.00 90.81 119 GLY A C 1
ATOM 947 O O . GLY A 1 119 ? -5.718 2.707 -0.062 1.00 90.81 119 GLY A O 1
ATOM 948 N N . TYR A 1 120 ? -3.484 2.799 0.179 1.00 92.00 120 TYR A N 1
ATOM 949 C CA . TYR A 1 120 ? -3.178 2.248 -1.144 1.00 92.00 120 TYR A CA 1
ATOM 950 C C . TYR A 1 120 ? -2.190 1.103 -1.096 1.00 92.00 120 TYR A C 1
ATOM 952 O O . TYR A 1 120 ? -1.248 1.099 -0.310 1.00 92.00 120 TYR A O 1
ATOM 960 N N . ASP A 1 121 ? -2.387 0.165 -2.010 1.00 90.44 121 ASP A N 1
ATOM 961 C CA . ASP A 1 121 ? -1.433 -0.891 -2.293 1.00 90.44 121 ASP A CA 1
ATOM 962 C C . ASP A 1 121 ? -1.378 -1.135 -3.803 1.00 90.44 121 ASP A C 1
ATOM 964 O O . ASP A 1 121 ? -2.384 -1.001 -4.506 1.00 90.44 121 ASP A O 1
ATOM 968 N N . TRP A 1 122 ? -0.197 -1.443 -4.327 1.00 90.44 122 TRP A N 1
ATOM 969 C CA . TRP A 1 122 ? 0.026 -1.597 -5.759 1.00 90.44 122 TRP A CA 1
ATOM 970 C C . TRP A 1 122 ? 0.637 -2.947 -6.065 1.00 90.44 122 TRP A C 1
ATOM 972 O O . TRP A 1 122 ? 1.729 -3.267 -5.614 1.00 90.44 122 TRP A O 1
ATOM 982 N N . LYS A 1 123 ? -0.046 -3.705 -6.920 1.00 89.19 123 LYS A N 1
ATOM 983 C CA . LYS A 1 123 ? 0.401 -5.027 -7.348 1.00 89.19 123 LYS A CA 1
ATOM 984 C C . LYS A 1 123 ? 0.617 -5.025 -8.845 1.00 89.19 123 LYS A C 1
ATOM 986 O O . LYS A 1 123 ? -0.340 -4.953 -9.624 1.00 89.19 123 LYS A O 1
ATOM 991 N N . ILE A 1 124 ? 1.877 -5.104 -9.255 1.00 88.25 124 ILE A N 1
ATOM 992 C CA . ILE A 1 124 ? 2.219 -5.342 -10.653 1.00 88.25 124 ILE A CA 1
ATOM 993 C C . ILE A 1 124 ? 1.820 -6.773 -11.030 1.00 88.25 124 ILE A C 1
ATOM 995 O O . ILE A 1 124 ? 1.984 -7.697 -10.244 1.00 88.25 124 ILE A O 1
ATOM 999 N N . LYS A 1 125 ? 1.242 -6.953 -12.219 1.00 86.62 125 LYS A N 1
ATOM 1000 C CA . LYS A 1 125 ? 0.826 -8.268 -12.730 1.00 86.62 125 LYS A CA 1
ATOM 1001 C C . LYS A 1 125 ? 1.665 -8.724 -13.912 1.00 86.62 125 LYS A C 1
ATOM 1003 O O . LYS A 1 125 ? 1.945 -9.906 -14.039 1.00 86.62 125 LYS A O 1
ATOM 1008 N N . SER A 1 126 ? 2.043 -7.803 -14.794 1.00 82.38 126 SER A N 1
ATOM 1009 C CA . SER A 1 126 ? 2.857 -8.133 -15.965 1.00 82.38 126 SER A CA 1
ATOM 1010 C C . SER A 1 126 ? 3.575 -6.908 -16.513 1.00 82.38 126 SER A C 1
ATOM 1012 O O . SER A 1 126 ? 3.027 -5.801 -16.500 1.00 82.38 126 SER A O 1
ATOM 1014 N N . VAL A 1 127 ? 4.756 -7.123 -17.090 1.00 82.31 127 VAL A N 1
ATOM 1015 C CA . VAL A 1 127 ? 5.471 -6.135 -17.905 1.00 82.31 127 VAL A CA 1
ATOM 1016 C C . VAL A 1 127 ? 5.826 -6.789 -19.229 1.00 82.31 127 VAL A C 1
ATOM 1018 O O . VAL A 1 127 ? 6.689 -7.656 -19.287 1.00 82.31 127 VAL A O 1
ATOM 1021 N N . ASN A 1 128 ? 5.163 -6.357 -20.297 1.00 79.00 128 ASN A N 1
ATOM 1022 C CA . ASN A 1 128 ? 5.408 -6.869 -21.639 1.00 79.00 128 ASN A CA 1
ATOM 1023 C C . ASN A 1 128 ? 6.202 -5.841 -22.435 1.00 79.00 128 ASN A C 1
ATOM 1025 O O . ASN A 1 128 ? 5.864 -4.655 -22.440 1.00 79.00 128 ASN A O 1
ATOM 1029 N N . THR A 1 129 ? 7.221 -6.298 -23.155 1.00 70.94 129 THR A N 1
ATOM 1030 C CA . THR A 1 129 ? 7.959 -5.469 -24.111 1.00 70.94 129 THR A CA 1
ATOM 1031 C C . THR A 1 129 ? 7.660 -5.961 -25.520 1.00 70.94 129 THR A C 1
ATOM 1033 O O . THR A 1 129 ? 7.660 -7.160 -25.780 1.00 70.94 129 THR A O 1
ATOM 1036 N N . SER A 1 130 ? 7.340 -5.046 -26.435 1.00 65.38 130 SER A N 1
ATOM 1037 C CA . SER A 1 130 ? 7.120 -5.386 -27.842 1.00 65.38 130 SER A CA 1
ATOM 1038 C C . SER A 1 130 ? 8.231 -4.775 -28.681 1.00 65.38 130 SER A C 1
ATOM 1040 O O . SER A 1 130 ? 8.342 -3.547 -28.760 1.00 65.38 130 SER A O 1
ATOM 1042 N N . ASN A 1 131 ? 9.010 -5.629 -29.335 1.00 56.88 131 ASN A N 1
ATOM 1043 C CA . ASN A 1 131 ? 10.031 -5.243 -30.299 1.00 56.88 131 ASN A CA 1
ATOM 1044 C C . ASN A 1 131 ? 9.440 -5.417 -31.706 1.00 56.88 131 ASN A C 1
ATOM 1046 O O . ASN A 1 131 ? 9.698 -6.408 -32.375 1.00 56.88 131 ASN A O 1
ATOM 1050 N N . LYS A 1 132 ? 8.527 -4.521 -32.106 1.00 47.62 132 LYS A N 1
ATOM 1051 C CA . LYS A 1 132 ? 7.875 -4.621 -33.427 1.00 47.62 132 LYS A CA 1
ATOM 1052 C C . LYS A 1 132 ? 8.659 -3.963 -34.561 1.00 47.62 132 LYS A C 1
ATOM 1054 O O . LYS A 1 132 ? 8.409 -4.296 -35.704 1.00 47.62 132 LYS A O 1
ATOM 1059 N N . ASP A 1 133 ? 9.630 -3.113 -34.254 1.00 44.00 133 ASP A N 1
ATOM 1060 C CA . ASP A 1 133 ? 10.504 -2.488 -35.244 1.00 44.00 133 ASP A CA 1
ATOM 1061 C C . ASP A 1 133 ? 11.917 -2.505 -34.672 1.00 44.00 133 ASP A C 1
ATOM 1063 O O . ASP A 1 133 ? 12.090 -2.082 -33.531 1.00 44.00 133 ASP A O 1
ATOM 1067 N N . GLY A 1 134 ? 12.922 -2.959 -35.425 1.00 47.28 134 GLY A N 1
ATOM 1068 C CA . GLY A 1 134 ? 14.345 -3.004 -35.039 1.00 47.28 134 GLY A CA 1
ATOM 1069 C C . GLY A 1 134 ? 15.005 -1.642 -34.752 1.00 47.28 134 GLY A C 1
ATOM 1070 O O . GLY A 1 134 ? 16.196 -1.464 -34.982 1.00 47.28 134 GLY A O 1
ATOM 1071 N N . LYS A 1 135 ? 14.244 -0.656 -34.268 1.00 43.41 135 LYS A N 1
ATOM 1072 C CA . LYS A 1 135 ? 14.697 0.648 -33.794 1.00 43.41 135 LYS A CA 1
ATOM 1073 C C . LYS A 1 135 ? 14.848 0.614 -32.274 1.00 43.41 135 LYS A C 1
ATOM 1075 O O . LYS A 1 135 ? 14.004 0.090 -31.557 1.00 43.41 135 LYS A O 1
ATOM 1080 N N . GLN A 1 136 ? 15.911 1.254 -31.797 1.00 51.81 136 GLN A N 1
ATOM 1081 C CA . GLN A 1 136 ? 16.478 1.228 -30.440 1.00 51.81 136 GLN A CA 1
ATOM 1082 C C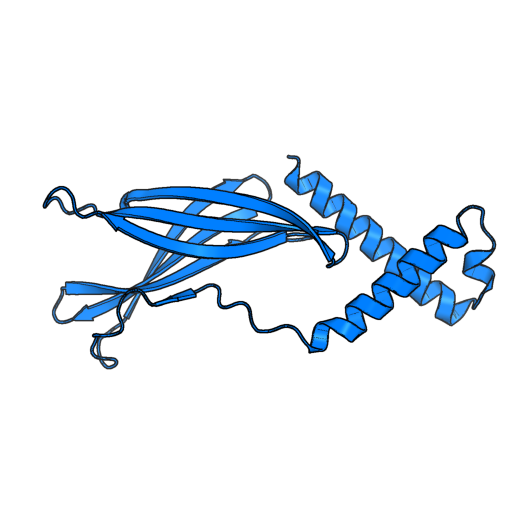 . GLN A 1 136 ? 15.552 1.606 -29.254 1.00 51.81 136 GLN A C 1
ATOM 1084 O O . GLN A 1 136 ? 16.036 1.693 -28.131 1.00 51.81 136 GLN A O 1
ATOM 1089 N N . LYS A 1 137 ? 14.243 1.831 -29.445 1.00 51.66 137 LYS A N 1
ATOM 1090 C CA . LYS A 1 137 ? 13.300 2.201 -28.371 1.00 51.66 137 LYS A CA 1
ATOM 1091 C C . LYS A 1 137 ? 12.234 1.124 -28.194 1.00 51.66 137 LYS A C 1
ATOM 1093 O O . LYS A 1 137 ? 11.246 1.085 -28.933 1.00 51.66 137 LYS A O 1
ATOM 1098 N N . LYS A 1 138 ? 12.419 0.265 -27.188 1.00 65.94 138 LYS A N 1
ATOM 1099 C CA . LYS A 1 138 ? 11.482 -0.820 -26.863 1.00 65.94 138 LYS A CA 1
ATOM 1100 C C . LYS A 1 138 ? 10.211 -0.219 -26.260 1.00 65.94 138 LYS A C 1
ATOM 1102 O O . LYS A 1 138 ? 10.255 0.465 -25.235 1.00 65.94 138 LYS A O 1
ATOM 1107 N N . LYS A 1 139 ? 9.058 -0.458 -26.894 1.00 77.06 139 LYS A N 1
ATOM 1108 C CA . LYS A 1 139 ? 7.753 -0.123 -26.300 1.00 77.06 139 LYS A CA 1
ATOM 1109 C C . LYS A 1 139 ? 7.465 -1.122 -25.186 1.00 77.06 139 LYS A C 1
ATOM 1111 O O . LYS A 1 139 ? 7.628 -2.326 -25.393 1.00 77.06 139 LYS A O 1
ATOM 1116 N N . PHE A 1 140 ? 6.993 -0.636 -24.045 1.00 80.88 140 PHE A N 1
ATOM 1117 C CA . PHE A 1 140 ? 6.558 -1.495 -22.949 1.00 80.88 140 PHE A CA 1
ATOM 1118 C C . PHE A 1 140 ? 5.109 -1.219 -22.562 1.00 80.88 140 PHE A C 1
ATOM 1120 O O . PHE A 1 140 ? 4.597 -0.109 -22.730 1.00 80.88 140 PHE A O 1
ATOM 1127 N N . THR A 1 141 ? 4.455 -2.253 -22.042 1.00 85.31 141 THR A N 1
ATOM 1128 C CA . THR A 1 141 ? 3.145 -2.181 -21.399 1.00 85.31 141 THR A CA 1
ATOM 1129 C C . THR A 1 141 ? 3.242 -2.837 -20.028 1.00 85.31 141 THR A C 1
ATOM 1131 O O . THR A 1 141 ? 3.521 -4.031 -19.938 1.00 85.31 141 THR A O 1
ATOM 1134 N N . ALA A 1 142 ? 3.017 -2.062 -18.971 1.00 86.88 142 ALA A N 1
ATOM 1135 C CA . ALA A 1 142 ? 2.956 -2.556 -17.600 1.00 86.88 142 ALA A CA 1
ATOM 1136 C C . ALA A 1 142 ? 1.496 -2.591 -17.140 1.00 86.88 142 ALA A C 1
ATOM 1138 O O . ALA A 1 142 ? 0.776 -1.602 -17.277 1.00 86.88 142 ALA A O 1
ATOM 1139 N N . ILE A 1 143 ? 1.050 -3.725 -16.608 1.00 90.31 143 ILE A N 1
ATOM 1140 C CA . ILE A 1 143 ? -0.315 -3.919 -16.114 1.00 90.31 143 ILE A CA 1
ATOM 1141 C C . ILE A 1 143 ? -0.231 -4.271 -14.637 1.00 90.31 143 ILE A C 1
ATOM 1143 O O . ILE A 1 143 ? 0.580 -5.105 -14.234 1.00 90.31 143 ILE A O 1
ATOM 1147 N N . GLY A 1 144 ? -1.098 -3.666 -13.836 1.00 90.62 144 GLY A N 1
ATOM 1148 C CA . GLY A 1 144 ? -1.206 -3.970 -12.418 1.00 90.62 144 GLY A CA 1
ATOM 1149 C C . GLY A 1 144 ? -2.567 -3.603 -11.846 1.00 90.62 144 GLY A C 1
ATOM 1150 O O . GLY A 1 144 ? -3.512 -3.269 -12.568 1.00 90.62 144 GLY A O 1
ATOM 1151 N N . THR A 1 145 ? -2.692 -3.741 -10.535 1.00 93.25 145 THR A N 1
ATOM 1152 C CA . THR A 1 145 ? -3.909 -3.467 -9.772 1.00 93.25 145 THR A CA 1
ATOM 1153 C C . THR A 1 145 ? -3.569 -2.547 -8.608 1.00 93.25 145 THR A C 1
ATOM 1155 O O . THR A 1 145 ? -2.709 -2.870 -7.794 1.00 93.25 145 THR A O 1
ATOM 1158 N N . LEU A 1 146 ? -4.246 -1.402 -8.553 1.00 93.19 146 LEU A N 1
ATOM 1159 C CA . LEU A 1 146 ? -4.238 -0.494 -7.414 1.00 93.19 146 LEU A CA 1
ATOM 1160 C C . LEU A 1 146 ? -5.370 -0.910 -6.474 1.00 93.19 146 LEU A C 1
ATOM 1162 O O . LEU A 1 146 ? -6.546 -0.817 -6.830 1.00 93.19 146 LEU A O 1
ATOM 1166 N N . GLU A 1 147 ? -5.024 -1.393 -5.292 1.00 94.06 147 GLU A N 1
ATOM 1167 C CA . GLU A 1 147 ? -5.977 -1.724 -4.242 1.00 94.06 147 GLU A CA 1
ATOM 1168 C C . GLU A 1 147 ? -6.203 -0.497 -3.355 1.00 94.06 147 GLU A C 1
ATOM 1170 O O . GLU A 1 147 ? -5.262 0.119 -2.857 1.00 94.06 147 GLU A O 1
ATOM 1175 N N . TRP A 1 148 ? -7.472 -0.153 -3.159 1.00 94.81 148 TRP A N 1
ATOM 1176 C CA . TRP A 1 148 ? -7.918 0.899 -2.259 1.00 94.81 148 TRP A CA 1
ATOM 1177 C C . TRP A 1 148 ? -8.286 0.254 -0.933 1.00 94.81 148 TRP A C 1
ATOM 1179 O O . TRP A 1 148 ? -9.198 -0.579 -0.861 1.00 94.81 148 TRP A O 1
ATOM 1189 N N . LYS A 1 149 ? -7.555 0.628 0.109 1.00 92.50 149 LYS A N 1
ATOM 1190 C CA . LYS A 1 149 ? -7.730 0.132 1.466 1.00 92.50 149 LYS A CA 1
ATOM 1191 C C . LYS A 1 149 ? -8.336 1.223 2.341 1.00 92.50 149 LYS A C 1
ATOM 1193 O O . LYS A 1 149 ? -7.940 2.386 2.251 1.00 92.50 149 LYS A O 1
ATOM 1198 N N . LEU A 1 150 ? -9.294 0.842 3.174 1.00 91.62 150 LEU A N 1
ATOM 1199 C CA . LEU A 1 150 ? -9.812 1.665 4.256 1.00 91.62 150 LEU A CA 1
ATOM 1200 C C . LEU A 1 150 ? -9.379 1.017 5.562 1.00 91.62 150 LEU A C 1
ATOM 1202 O O . LEU A 1 150 ? -9.770 -0.110 5.855 1.00 91.62 150 LEU A O 1
ATOM 1206 N N . PHE A 1 151 ? -8.531 1.718 6.307 1.00 87.25 151 PHE A N 1
ATOM 1207 C CA . PHE A 1 151 ? -7.991 1.248 7.576 1.00 87.25 151 PHE A CA 1
ATOM 1208 C C . PHE A 1 151 ? -7.368 -0.158 7.467 1.00 87.25 151 PHE A C 1
ATOM 1210 O O . PHE A 1 151 ? -7.623 -1.051 8.267 1.00 87.25 151 PHE A O 1
ATOM 1217 N N . GLY A 1 152 ? -6.597 -0.364 6.392 1.00 83.69 152 GLY A N 1
ATOM 1218 C CA . GLY A 1 152 ? -5.910 -1.624 6.092 1.00 83.69 152 GLY A CA 1
ATOM 1219 C C . GLY A 1 152 ? -6.747 -2.689 5.377 1.00 83.69 152 GLY A C 1
ATOM 1220 O O . GLY A 1 152 ? -6.182 -3.586 4.750 1.00 83.69 152 GLY A O 1
ATOM 1221 N N . ILE A 1 153 ? -8.075 -2.563 5.374 1.00 86.12 153 ILE A N 1
ATOM 1222 C CA . ILE A 1 153 ? -8.988 -3.512 4.726 1.00 86.12 153 ILE A CA 1
ATOM 1223 C C . ILE A 1 153 ? -9.201 -3.105 3.269 1.00 86.12 153 ILE A C 1
ATOM 1225 O O . ILE A 1 153 ? -9.556 -1.964 2.980 1.00 86.12 153 ILE A O 1
ATOM 1229 N N . LYS A 1 154 ? -9.009 -4.033 2.327 1.00 90.94 154 LYS A N 1
ATOM 1230 C CA . LYS A 1 154 ? -9.251 -3.783 0.899 1.00 90.94 154 LYS A CA 1
ATOM 1231 C C . LYS A 1 154 ? -10.747 -3.624 0.617 1.00 90.94 154 LYS A C 1
ATOM 1233 O O . LYS A 1 154 ? -11.506 -4.565 0.817 1.00 90.94 154 LYS A O 1
ATOM 1238 N N . ILE A 1 155 ? -11.136 -2.467 0.082 1.00 93.38 155 ILE A N 1
ATOM 1239 C CA . ILE A 1 155 ? -12.527 -2.137 -0.278 1.00 93.38 155 ILE A CA 1
ATOM 1240 C C . ILE A 1 155 ? -12.737 -2.174 -1.792 1.00 93.38 155 ILE A C 1
ATOM 1242 O O . ILE A 1 155 ? -13.794 -2.577 -2.268 1.00 93.38 155 ILE A O 1
ATOM 1246 N N . TYR A 1 156 ? -11.730 -1.766 -2.567 1.00 94.12 156 TYR A N 1
ATOM 1247 C CA . TYR A 1 156 ? -11.846 -1.679 -4.020 1.00 94.12 156 TYR A CA 1
ATOM 1248 C C . TYR A 1 156 ? -10.530 -2.032 -4.716 1.00 94.12 156 TYR A C 1
ATOM 1250 O O . TYR A 1 156 ? -9.442 -1.916 -4.152 1.00 94.12 156 TYR A O 1
ATOM 1258 N N . SER A 1 157 ? -10.616 -2.513 -5.954 1.00 93.94 157 SER A N 1
ATOM 1259 C CA . SER A 1 157 ? -9.462 -2.855 -6.786 1.00 93.94 157 SER A CA 1
ATOM 1260 C C . SER A 1 157 ? -9.630 -2.250 -8.169 1.00 93.94 157 SER A C 1
ATOM 1262 O O . SER A 1 157 ? -10.572 -2.563 -8.890 1.00 93.94 157 SER A O 1
ATOM 1264 N N . GLN A 1 158 ? -8.681 -1.406 -8.553 1.00 93.94 158 GLN A N 1
ATOM 1265 C CA . GLN A 1 158 ? -8.666 -0.722 -9.834 1.00 93.94 158 GLN A CA 1
ATOM 1266 C C . GLN A 1 158 ? -7.567 -1.300 -10.721 1.00 93.94 158 GLN A C 1
ATOM 1268 O O . GLN A 1 158 ? -6.380 -1.219 -10.401 1.00 93.94 158 GLN A O 1
ATOM 1273 N N . ARG A 1 159 ? -7.939 -1.845 -11.881 1.00 94.06 159 ARG A N 1
ATOM 1274 C CA . ARG A 1 159 ? -6.958 -2.254 -12.891 1.00 94.06 159 ARG A CA 1
ATOM 1275 C C . ARG A 1 159 ? -6.339 -1.015 -13.542 1.00 94.06 159 ARG A C 1
ATOM 1277 O O . ARG A 1 159 ? -7.065 -0.129 -13.989 1.00 94.06 159 ARG A O 1
ATOM 1284 N N . LYS A 1 160 ? -5.009 -0.980 -13.643 1.00 92.94 160 LYS A N 1
ATOM 1285 C CA . LYS A 1 160 ? -4.266 0.054 -14.376 1.00 92.94 160 LYS A CA 1
ATOM 1286 C C . LYS A 1 160 ? -3.353 -0.561 -15.429 1.00 92.94 160 LYS A C 1
ATOM 1288 O O . LYS A 1 160 ? -2.816 -1.654 -15.245 1.00 92.94 160 LYS A O 1
ATOM 1293 N N . SER A 1 161 ? -3.193 0.158 -16.536 1.00 91.88 161 SER A N 1
ATOM 1294 C CA . SER A 1 161 ? -2.283 -0.187 -17.625 1.00 91.88 161 SER A CA 1
ATOM 1295 C C . SER A 1 161 ? -1.489 1.047 -18.021 1.00 91.88 161 SER A C 1
ATOM 1297 O O . SER A 1 161 ? -2.066 2.068 -18.380 1.00 91.88 161 SER A O 1
ATOM 1299 N N . PHE A 1 162 ? -0.171 0.914 -18.028 1.00 89.38 162 PHE A N 1
ATOM 1300 C CA . PHE A 1 162 ? 0.772 1.949 -18.423 1.00 89.38 162 PHE A CA 1
ATOM 1301 C C . PHE A 1 162 ? 1.449 1.548 -19.724 1.00 89.38 162 PHE A C 1
ATOM 1303 O O . PHE A 1 162 ? 1.807 0.384 -19.904 1.00 89.38 162 PHE A O 1
ATOM 1310 N N . LYS A 1 163 ? 1.631 2.507 -20.629 1.00 86.88 163 LYS A N 1
ATOM 1311 C CA . LYS A 1 163 ? 2.370 2.323 -21.880 1.00 86.88 163 LYS A CA 1
ATOM 1312 C C . LYS A 1 163 ? 3.498 3.339 -21.923 1.00 86.88 163 LYS A C 1
ATOM 1314 O O . LYS A 1 163 ? 3.268 4.511 -21.643 1.00 86.88 163 LYS A O 1
ATOM 1319 N N . GLY A 1 164 ? 4.692 2.908 -22.308 1.00 77.75 164 GLY A N 1
ATOM 1320 C CA . GLY A 1 164 ? 5.845 3.797 -22.391 1.00 77.75 164 GLY A CA 1
ATOM 1321 C C . GLY A 1 164 ? 6.908 3.316 -23.368 1.00 77.75 164 GLY A C 1
ATOM 1322 O O . GLY A 1 164 ? 6.727 2.337 -24.099 1.00 77.75 164 GLY A O 1
ATOM 1323 N N . ARG A 1 165 ? 8.019 4.052 -23.402 1.00 73.00 165 ARG A N 1
ATOM 1324 C CA . ARG A 1 165 ? 9.205 3.752 -24.211 1.00 73.00 165 ARG A CA 1
ATOM 1325 C C . ARG A 1 165 ? 10.422 3.746 -23.290 1.00 73.00 165 ARG A C 1
ATOM 1327 O O . ARG A 1 165 ? 10.555 4.658 -22.477 1.00 73.00 165 ARG A O 1
ATOM 1334 N N . ILE A 1 166 ? 11.257 2.718 -23.411 1.00 65.62 166 ILE A N 1
ATOM 1335 C CA . ILE A 1 166 ? 12.538 2.578 -22.700 1.00 65.62 166 ILE A CA 1
ATOM 1336 C C . ILE A 1 166 ? 13.683 2.937 -23.634 1.00 65.62 166 ILE A C 1
ATOM 1338 O O . ILE A 1 166 ? 13.583 2.587 -24.834 1.00 65.62 166 ILE A O 1
#

Secondary structure (DSSP, 8-state):
-HHHHHHHHHHHHHHHHHHHHHHHHHHGGGGG-STTHHHHHHHHHHHHHHHHHGGG------EEES---S-TTS-EEEEEEEEEE-SSEEEEEEEEEEEETTEEEEEEEEEEEEE--TTEEEEEEEEEEE--SSSS--EEEEEEEEEEEETTEEEEEEEEEEEEE-

Foldseek 3Di:
DVVVVLLVQQVVLVVLLVVLVVCCVPVNQPSQPDPCNVVSVVSNVVLVVLVVVPVPDDDQQQKDFPDPPDDPPFDKDKDKDFQDDDPFKTKIKIWIFGQDPNDTHTTMIGIDMDGSQRQKDKHWDDKDWDPPDPDPKIKIKTKIWIFGGRNNHTDDIDIDIGIDID

Radius of gyration: 21.8 Å; chains: 1; bounding box: 54×32×66 Å